Protein AF-A0A7X6A657-F1 (afdb_monomer_lite)

Foldseek 3Di:
DVVVVVVVVVVLVVVQVVCCVVPVDRPPDPPPDDDPLQVQLVVLVVQLVVLVVQLVVLVVCCVPVVDNSVVSNVVSLVSLVVSLVSLVVSLVVDPDPVSVVSSVVSNVVSVVVVVVD

Secondary structure (DSSP, 8-state):
-HHHHHHHHHHHHHHHHHHHHHHS----S--S---HHHHHHHHHHHHHHHHHHHHHHHHHHHHHH----HHHHHHHHHHHHHHHHHHHHHTTT--SHHHHHHHHHHHHHHHHHHHH-

Radius of gyration: 17.95 Å; chains: 1; bounding box: 49×19×47 Å

Sequence (117 aa):
MKKLAAFAVVVVVGLLGYNYATTGEIKLVPSFSKSAEEQTVADLQERFEAAQRQFSQAHRTAGVSGIDTSTEADAAVDDIKRVKRDLDKVSKSLSEEKAKDMAADLSSTIEEFQRRL

Structure (mmCIF, N/CA/C/O backbone):
data_AF-A0A7X6A657-F1
#
_entry.id   AF-A0A7X6A657-F1
#
loop_
_atom_site.group_PDB
_atom_site.id
_atom_site.type_symbol
_atom_site.label_atom_id
_atom_site.label_alt_id
_atom_site.label_comp_id
_atom_site.label_asym_id
_atom_site.label_entity_id
_atom_site.label_seq_id
_atom_site.pdbx_PDB_ins_code
_atom_site.Cartn_x
_atom_site.Cartn_y
_atom_site.Cartn_z
_atom_site.occupancy
_atom_site.B_iso_or_equiv
_atom_site.auth_seq_id
_atom_site.auth_comp_id
_atom_site.auth_asym_id
_atom_site.auth_atom_id
_atom_site.pdbx_PDB_model_num
ATOM 1 N N . MET A 1 1 ? 35.155 -7.037 23.824 1.00 54.88 1 MET A N 1
ATOM 2 C CA . MET A 1 1 ? 33.682 -6.900 23.953 1.00 54.88 1 MET A CA 1
ATOM 3 C C . MET A 1 1 ? 33.170 -5.468 23.758 1.00 54.88 1 MET A C 1
ATOM 5 O O . MET A 1 1 ? 32.195 -5.299 23.046 1.00 54.88 1 MET A O 1
ATOM 9 N N . LYS A 1 2 ? 33.838 -4.421 24.277 1.00 47.50 2 LYS A N 1
ATOM 10 C CA . LYS A 1 2 ? 33.393 -3.014 24.114 1.00 47.50 2 LYS A CA 1
ATOM 11 C C . LYS A 1 2 ? 33.277 -2.523 22.655 1.00 47.50 2 LYS A C 1
ATOM 13 O O . LYS A 1 2 ? 32.353 -1.790 22.337 1.00 47.50 2 LYS A O 1
ATOM 18 N N . LYS A 1 3 ? 34.172 -2.964 21.760 1.00 51.75 3 LYS A N 1
ATOM 19 C CA . LYS A 1 3 ? 34.157 -2.573 20.333 1.00 51.75 3 LYS A CA 1
ATOM 20 C C . LYS A 1 3 ? 32.985 -3.180 19.544 1.00 51.75 3 LYS A C 1
ATOM 22 O O . LYS A 1 3 ? 32.462 -2.530 18.652 1.00 51.75 3 LYS A O 1
ATOM 27 N N . LEU A 1 4 ? 32.549 -4.387 19.914 1.00 56.00 4 LEU A N 1
ATOM 28 C CA . LEU A 1 4 ? 31.377 -5.046 19.324 1.00 56.00 4 LEU A CA 1
ATOM 29 C C . LEU A 1 4 ? 30.074 -4.373 19.767 1.00 56.00 4 LEU A C 1
ATOM 31 O O . LEU A 1 4 ? 29.208 -4.126 18.938 1.00 56.00 4 LEU A O 1
ATOM 35 N N . ALA A 1 5 ? 29.972 -4.001 21.047 1.00 57.09 5 ALA A N 1
ATOM 36 C CA . ALA A 1 5 ? 28.830 -3.239 21.551 1.00 57.09 5 ALA A CA 1
ATOM 37 C C . ALA A 1 5 ? 28.724 -1.857 20.881 1.00 57.09 5 ALA A C 1
ATOM 39 O O . ALA A 1 5 ? 27.643 -1.460 20.463 1.00 57.09 5 ALA A O 1
ATOM 40 N N . ALA A 1 6 ? 29.850 -1.156 20.704 1.00 66.75 6 ALA A N 1
ATOM 41 C CA . ALA A 1 6 ? 29.873 0.129 20.006 1.00 66.75 6 ALA A CA 1
ATOM 42 C C . ALA A 1 6 ? 29.448 0.003 18.532 1.00 66.75 6 ALA A C 1
ATOM 44 O O . ALA A 1 6 ? 28.683 0.827 18.042 1.00 66.75 6 ALA A O 1
ATOM 45 N N . PHE A 1 7 ? 29.889 -1.053 17.841 1.00 66.88 7 PHE A N 1
ATOM 46 C CA . PHE A 1 7 ? 29.485 -1.313 16.460 1.00 66.88 7 PHE A CA 1
ATOM 47 C C . PHE A 1 7 ? 27.985 -1.619 16.347 1.00 66.88 7 PHE A C 1
ATOM 49 O O . PHE A 1 7 ? 27.310 -1.058 15.490 1.00 66.88 7 PHE A O 1
ATOM 56 N N . ALA A 1 8 ? 27.442 -2.432 17.258 1.00 62.56 8 ALA A N 1
ATOM 57 C CA . ALA A 1 8 ? 26.011 -2.724 17.302 1.00 62.56 8 ALA A CA 1
ATOM 58 C C . ALA A 1 8 ? 25.170 -1.455 17.519 1.00 62.56 8 ALA A C 1
ATOM 60 O O . ALA A 1 8 ? 24.169 -1.264 16.836 1.00 62.56 8 ALA A O 1
ATOM 61 N N . VAL A 1 9 ? 25.607 -0.550 18.400 1.00 70.75 9 VAL A N 1
ATOM 62 C CA . VAL A 1 9 ? 24.923 0.732 18.632 1.00 70.75 9 VAL A CA 1
ATOM 63 C C . VAL A 1 9 ? 24.931 1.604 17.376 1.00 70.75 9 VAL A C 1
ATOM 65 O O . VAL A 1 9 ? 23.899 2.164 17.028 1.00 70.75 9 VAL A O 1
ATOM 68 N N . VAL A 1 10 ? 26.050 1.683 16.652 1.00 71.94 10 VAL A N 1
ATOM 69 C CA . VAL A 1 10 ? 26.137 2.475 15.412 1.00 71.94 10 VAL A CA 1
ATOM 70 C C . VAL A 1 10 ? 25.252 1.895 14.307 1.00 71.94 10 VAL A C 1
ATOM 72 O O . VAL A 1 10 ? 24.581 2.652 13.611 1.00 71.94 10 VAL A O 1
ATOM 75 N N . VAL A 1 11 ? 25.194 0.568 14.174 1.00 70.00 11 VAL A N 1
ATOM 76 C CA . VAL A 1 11 ? 24.309 -0.099 13.206 1.00 70.00 11 VAL A CA 1
ATOM 77 C C . VAL A 1 11 ? 22.840 0.144 13.551 1.00 70.00 11 VAL A C 1
ATOM 79 O O . VAL A 1 11 ? 22.056 0.473 12.666 1.00 70.00 11 VAL A O 1
ATOM 82 N N . VAL A 1 12 ? 22.470 0.059 14.832 1.00 64.00 12 VAL A N 1
ATOM 83 C CA . VAL A 1 12 ? 21.104 0.349 15.292 1.00 64.00 12 VAL A CA 1
ATOM 84 C C . VAL A 1 12 ? 20.749 1.817 15.054 1.00 64.00 12 VAL A C 1
ATOM 86 O O . VAL A 1 12 ? 19.694 2.096 14.500 1.00 64.00 12 VAL A O 1
ATOM 89 N N . VAL A 1 13 ? 21.633 2.762 15.380 1.00 66.75 13 VAL A N 1
ATOM 90 C CA . VAL A 1 13 ? 21.405 4.197 15.131 1.00 66.75 13 VAL A CA 1
ATOM 91 C C . VAL A 1 13 ? 21.325 4.503 13.632 1.00 66.75 13 VAL A C 1
ATOM 93 O O . VAL A 1 13 ? 20.489 5.303 13.222 1.00 66.75 13 VAL A O 1
ATOM 96 N N . GLY A 1 14 ? 22.132 3.840 12.801 1.00 63.31 14 GLY A N 1
ATOM 97 C CA . GLY A 1 14 ? 22.072 3.964 11.344 1.00 63.31 14 GLY A CA 1
ATOM 98 C C . GLY A 1 14 ? 20.768 3.420 10.758 1.00 63.31 14 GLY A C 1
ATOM 99 O O . GLY A 1 14 ? 20.157 4.076 9.920 1.00 63.31 14 GLY A O 1
ATOM 100 N N . LEU A 1 15 ? 20.299 2.267 11.245 1.00 56.72 15 LEU A N 1
ATOM 101 C CA . LEU A 1 15 ? 19.008 1.691 10.857 1.00 56.72 15 LEU A CA 1
ATOM 102 C C . LEU A 1 15 ? 17.836 2.571 11.303 1.00 56.72 15 LEU A C 1
ATOM 104 O O . LEU A 1 15 ? 16.909 2.778 10.527 1.00 56.72 15 LEU A O 1
ATOM 108 N N . LEU A 1 16 ? 17.899 3.139 12.509 1.00 52.00 16 LEU A N 1
ATOM 109 C CA . LEU A 1 16 ? 16.895 4.077 13.015 1.00 52.00 16 LEU A CA 1
ATOM 110 C C . LEU A 1 16 ? 16.891 5.389 12.227 1.00 52.00 16 LEU A C 1
ATOM 112 O O . LEU A 1 16 ? 15.823 5.892 11.902 1.00 52.00 16 LEU A O 1
ATOM 116 N N . GLY A 1 17 ? 18.065 5.920 11.882 1.00 54.50 17 GLY A N 1
ATOM 117 C CA . GLY A 1 17 ? 18.195 7.126 11.065 1.00 54.50 17 GLY A CA 1
ATOM 118 C C . GLY A 1 17 ? 17.700 6.917 9.634 1.00 54.50 17 GLY A C 1
ATOM 119 O O . GLY A 1 17 ? 16.998 7.771 9.100 1.00 54.50 17 GLY A O 1
ATOM 120 N N . TYR A 1 18 ? 17.996 5.762 9.033 1.00 54.69 18 TYR A N 1
ATOM 121 C CA . TYR A 1 18 ? 17.502 5.391 7.706 1.00 54.69 18 TYR A CA 1
ATOM 122 C C . TYR A 1 18 ? 15.982 5.177 7.698 1.00 54.69 18 TYR A C 1
ATOM 124 O O . TYR A 1 18 ? 15.291 5.671 6.807 1.00 54.69 18 TYR A O 1
ATOM 132 N N . ASN A 1 19 ? 15.447 4.497 8.717 1.00 51.91 19 ASN A N 1
ATOM 133 C CA . ASN A 1 19 ? 14.009 4.298 8.876 1.00 51.91 19 ASN A CA 1
ATOM 134 C C . ASN A 1 19 ? 13.281 5.629 9.136 1.00 51.91 19 ASN A C 1
ATOM 136 O O . ASN A 1 19 ? 12.275 5.901 8.492 1.00 51.91 19 ASN A O 1
ATOM 140 N N . TYR A 1 20 ? 13.833 6.513 9.968 1.00 54.31 20 TYR A N 1
ATOM 141 C CA . TYR A 1 20 ? 13.278 7.847 10.209 1.00 54.31 20 TYR A CA 1
ATOM 142 C C . TYR A 1 20 ? 13.301 8.732 8.955 1.00 54.31 20 TYR A C 1
ATOM 144 O O . TYR A 1 20 ? 12.301 9.362 8.630 1.00 54.31 20 TYR A O 1
ATOM 152 N N . ALA A 1 21 ? 14.408 8.743 8.206 1.00 54.72 21 ALA A N 1
ATOM 153 C CA . ALA A 1 21 ? 14.527 9.53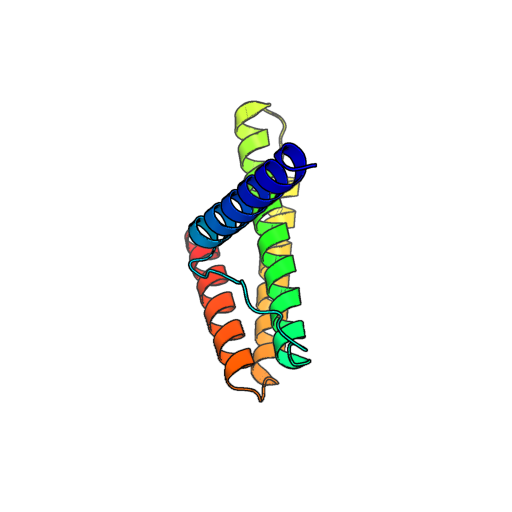7 6.982 1.00 54.72 21 ALA A CA 1
ATOM 154 C C . ALA A 1 21 ? 13.601 9.049 5.855 1.00 54.72 21 ALA A C 1
ATOM 156 O O . ALA A 1 21 ? 13.205 9.840 5.004 1.00 54.72 21 ALA A O 1
ATOM 157 N N . THR A 1 22 ? 13.263 7.757 5.850 1.00 51.69 22 THR A N 1
ATOM 158 C CA . THR A 1 22 ? 12.403 7.148 4.823 1.00 51.69 22 THR A CA 1
ATOM 159 C C . THR A 1 22 ? 10.923 7.158 5.218 1.00 51.69 22 THR A C 1
ATOM 161 O O . THR A 1 22 ? 10.068 7.250 4.346 1.00 51.69 22 THR A O 1
ATOM 164 N N . THR A 1 23 ? 10.614 7.090 6.517 1.00 55.19 23 THR A N 1
ATOM 165 C CA . THR A 1 23 ? 9.252 6.820 7.024 1.00 55.19 23 THR A CA 1
ATOM 166 C C . THR A 1 23 ? 8.714 7.894 7.978 1.00 55.19 23 THR A C 1
ATOM 168 O O . THR A 1 23 ? 7.558 7.823 8.372 1.00 55.19 23 THR A O 1
ATOM 171 N N . GLY A 1 24 ? 9.518 8.882 8.390 1.00 43.56 24 GLY A N 1
ATOM 172 C CA . GLY A 1 24 ? 9.100 9.980 9.277 1.00 43.56 24 GLY A CA 1
ATOM 173 C C . GLY A 1 24 ? 8.896 9.612 10.756 1.00 43.56 24 GLY A C 1
ATOM 174 O O . GLY A 1 24 ? 8.735 10.505 11.585 1.00 43.56 24 GLY A O 1
ATOM 175 N N . GLU A 1 25 ? 8.960 8.329 11.124 1.00 47.88 25 GLU A N 1
ATOM 176 C CA . GLU A 1 25 ? 8.738 7.850 12.493 1.00 47.88 25 GLU A CA 1
ATOM 177 C C . GLU A 1 25 ? 9.949 7.085 13.045 1.00 47.88 25 GLU A C 1
ATOM 179 O O . GLU A 1 25 ? 10.496 6.191 12.403 1.00 47.88 25 GLU A O 1
ATOM 184 N N . ILE A 1 26 ? 10.354 7.394 14.283 1.00 46.69 26 ILE A N 1
ATOM 185 C CA . ILE A 1 26 ? 11.357 6.609 15.016 1.00 46.69 26 ILE A CA 1
ATOM 186 C C . ILE A 1 26 ? 10.630 5.441 15.698 1.00 46.69 26 ILE A C 1
ATOM 188 O O . ILE A 1 26 ? 10.198 5.550 16.848 1.00 46.69 26 ILE A O 1
ATOM 192 N N . LYS A 1 27 ? 10.472 4.304 15.010 1.00 48.75 27 LYS A N 1
ATOM 193 C CA . LYS A 1 27 ? 9.880 3.094 15.614 1.00 48.75 27 LYS A CA 1
ATOM 194 C C . LYS A 1 27 ? 10.887 2.382 16.522 1.00 48.75 27 LYS A C 1
ATOM 196 O O . LYS A 1 27 ? 11.550 1.430 16.129 1.00 48.75 27 LYS A O 1
ATOM 201 N N . LEU A 1 28 ? 10.971 2.856 17.765 1.00 46.94 28 LEU A N 1
ATOM 202 C CA . LEU A 1 28 ? 11.668 2.207 18.888 1.00 46.94 28 LEU A CA 1
ATOM 203 C C . LEU A 1 28 ? 10.708 1.520 19.877 1.00 46.94 28 LEU A C 1
ATOM 205 O O . LEU A 1 28 ? 11.124 1.129 20.965 1.00 46.94 28 LEU A O 1
ATOM 209 N N . VAL A 1 29 ? 9.426 1.367 19.533 1.00 46.16 29 VAL A N 1
ATOM 210 C CA . VAL A 1 29 ? 8.437 0.755 20.431 1.00 46.16 29 VAL A CA 1
ATOM 211 C C . VAL A 1 29 ? 8.214 -0.705 20.031 1.00 46.16 29 VAL A C 1
ATOM 213 O O . VAL A 1 29 ? 7.834 -0.954 18.883 1.00 46.16 29 VAL A O 1
ATOM 216 N N . PRO A 1 30 ? 8.399 -1.682 20.941 1.00 42.94 30 PRO A N 1
ATOM 217 C CA . PRO A 1 30 ? 7.935 -3.038 20.702 1.00 42.94 30 PRO A CA 1
ATOM 218 C C . PRO A 1 30 ? 6.405 -2.977 20.664 1.00 42.94 30 PRO A C 1
ATOM 220 O O . PRO A 1 30 ? 5.751 -2.874 21.699 1.00 42.94 30 PRO A O 1
ATOM 223 N N . SER A 1 31 ? 5.831 -2.953 19.460 1.00 48.25 31 SER A N 1
ATOM 224 C CA . SER A 1 31 ? 4.384 -3.054 19.267 1.00 48.25 31 SER A CA 1
ATOM 225 C C . SER A 1 31 ? 3.973 -4.467 19.657 1.00 48.25 31 SER A C 1
ATOM 227 O O . SER A 1 31 ? 4.018 -5.383 18.839 1.00 48.25 31 SER A O 1
ATOM 229 N N . PHE A 1 32 ? 3.642 -4.659 20.931 1.00 44.19 32 PHE A N 1
ATOM 230 C CA . PHE A 1 32 ? 2.939 -5.846 21.384 1.00 44.19 32 PHE A CA 1
ATOM 231 C C . PHE A 1 32 ? 1.587 -5.870 20.663 1.00 44.19 32 PHE A C 1
ATOM 233 O O . PHE A 1 32 ? 0.671 -5.142 21.021 1.00 44.19 32 PHE A O 1
ATOM 240 N N . SER A 1 33 ? 1.550 -6.684 19.607 1.00 54.53 33 SER A N 1
ATOM 241 C CA . SER A 1 33 ? 0.403 -7.056 18.779 1.00 54.53 33 SER A CA 1
ATOM 242 C C . SER A 1 33 ? -0.288 -5.895 18.058 1.00 54.53 33 SER A C 1
ATOM 244 O O . SER A 1 33 ? -1.200 -5.270 18.591 1.00 54.53 33 SER A O 1
ATOM 246 N N . LYS A 1 34 ? 0.090 -5.664 16.790 1.00 62.56 34 LYS A N 1
ATOM 247 C CA . LYS A 1 34 ? -0.838 -5.042 15.828 1.00 62.56 34 LYS A CA 1
ATOM 248 C C . LYS A 1 34 ? -2.157 -5.820 15.878 1.00 62.56 34 LYS A C 1
ATOM 250 O O . LYS A 1 34 ? -2.127 -7.052 15.949 1.00 62.56 34 LYS A O 1
ATOM 255 N N . SER A 1 35 ? -3.286 -5.120 15.861 1.00 79.88 35 SER A N 1
ATOM 256 C CA . SER A 1 35 ? -4.584 -5.782 15.729 1.00 79.88 35 SER A CA 1
ATOM 257 C C . SER A 1 35 ? -4.665 -6.537 14.396 1.00 79.88 35 SER A C 1
ATOM 259 O O . SER A 1 35 ? -3.882 -6.286 13.475 1.00 79.88 35 SER A O 1
ATOM 261 N N . ALA A 1 36 ? -5.609 -7.472 14.268 1.00 83.94 36 ALA A N 1
ATOM 262 C CA . ALA A 1 36 ? -5.786 -8.217 13.019 1.00 83.94 36 ALA A CA 1
ATOM 263 C C . ALA A 1 36 ? -6.114 -7.289 11.831 1.00 83.94 36 ALA A C 1
ATOM 265 O O . ALA A 1 36 ? -5.651 -7.518 10.711 1.00 83.94 36 ALA A O 1
ATOM 266 N N . GLU A 1 37 ? -6.863 -6.213 12.082 1.00 85.25 37 GLU A N 1
ATOM 267 C CA . GLU A 1 37 ? -7.187 -5.194 11.085 1.00 85.25 37 GLU A CA 1
ATOM 268 C C . GLU A 1 37 ? -5.949 -4.373 10.689 1.00 85.25 37 GLU A C 1
ATOM 270 O O . GLU A 1 37 ? -5.636 -4.262 9.501 1.00 85.25 37 GLU A O 1
ATOM 275 N N . GLU A 1 38 ? -5.171 -3.890 11.664 1.00 83.38 38 GLU A N 1
ATOM 276 C CA . GLU A 1 38 ? -3.905 -3.186 11.413 1.00 83.38 38 GLU A CA 1
ATOM 277 C C . GLU A 1 38 ? -2.886 -4.066 10.676 1.00 83.38 38 GLU A C 1
ATOM 279 O O . GLU A 1 38 ? -2.135 -3.586 9.824 1.00 83.38 38 GLU A O 1
ATOM 284 N N . GLN A 1 39 ? -2.838 -5.362 10.994 1.00 88.38 39 GLN A N 1
ATOM 285 C CA . GLN A 1 39 ? -1.957 -6.311 10.324 1.00 88.38 39 GLN A CA 1
ATOM 286 C C . GLN A 1 39 ? -2.385 -6.557 8.875 1.00 88.38 39 GLN A C 1
ATOM 288 O O . GLN A 1 39 ? -1.524 -6.652 8.004 1.00 88.38 39 GLN A O 1
ATOM 293 N N . THR A 1 40 ? -3.690 -6.594 8.604 1.00 88.00 40 THR A N 1
ATOM 294 C CA . THR A 1 40 ? -4.220 -6.739 7.241 1.00 88.00 40 THR A CA 1
ATOM 295 C C . THR A 1 40 ? -3.843 -5.538 6.374 1.00 88.00 40 THR A C 1
ATOM 297 O O . THR A 1 40 ? -3.362 -5.707 5.255 1.00 88.00 40 THR A O 1
ATOM 300 N N . VAL A 1 41 ? -4.000 -4.317 6.894 1.00 88.00 41 VAL A N 1
ATOM 301 C CA . VAL A 1 41 ? -3.593 -3.105 6.165 1.00 88.00 41 VAL A CA 1
ATOM 302 C C . VAL A 1 41 ? -2.069 -3.046 6.004 1.00 88.00 41 VAL A C 1
ATOM 304 O O . VAL A 1 41 ? -1.577 -2.665 4.944 1.00 88.00 41 VAL A O 1
ATOM 307 N N . ALA A 1 42 ? -1.310 -3.486 7.010 1.00 86.50 42 ALA A N 1
ATOM 308 C CA . ALA A 1 42 ? 0.147 -3.545 6.929 1.00 86.50 42 ALA A CA 1
ATOM 309 C C . ALA A 1 42 ? 0.664 -4.536 5.869 1.00 86.50 42 ALA A C 1
ATOM 311 O O . ALA A 1 42 ? 1.648 -4.229 5.203 1.00 86.50 42 ALA A O 1
ATOM 312 N N . ASP A 1 43 ? 0.012 -5.687 5.683 1.00 88.69 43 ASP A N 1
ATOM 313 C CA . ASP A 1 43 ? 0.355 -6.636 4.611 1.00 88.69 43 ASP A CA 1
ATOM 314 C C . ASP A 1 43 ? 0.129 -6.016 3.223 1.00 88.69 43 ASP A C 1
ATOM 316 O O . ASP A 1 43 ? 0.979 -6.101 2.334 1.00 88.69 43 ASP A O 1
ATOM 320 N N . LEU A 1 44 ? -0.988 -5.301 3.049 1.00 88.81 44 LEU A N 1
ATOM 321 C CA . LEU A 1 44 ? -1.261 -4.562 1.814 1.00 88.81 44 LEU A CA 1
ATOM 322 C C . LEU A 1 44 ? -0.220 -3.467 1.562 1.00 88.81 44 LEU A C 1
ATOM 324 O O . LEU A 1 44 ? 0.218 -3.296 0.423 1.00 88.81 44 LEU A O 1
ATOM 328 N N . GLN A 1 45 ? 0.210 -2.765 2.610 1.00 87.50 45 GLN A N 1
ATOM 329 C CA . GLN A 1 45 ? 1.288 -1.785 2.516 1.00 87.50 45 GLN A CA 1
ATOM 330 C C . GLN A 1 45 ? 2.601 -2.441 2.061 1.00 87.50 45 GLN A C 1
ATOM 332 O O . GLN A 1 45 ? 3.229 -1.958 1.121 1.00 87.50 45 GLN A O 1
ATOM 337 N N . GLU A 1 46 ? 2.999 -3.562 2.666 1.00 87.31 46 GLU A N 1
ATOM 338 C CA . GLU A 1 46 ? 4.228 -4.273 2.293 1.00 87.31 46 GLU A CA 1
ATOM 339 C C . GLU A 1 46 ? 4.198 -4.732 0.826 1.00 87.31 46 GLU A C 1
ATOM 341 O O . GLU A 1 46 ? 5.176 -4.560 0.089 1.00 87.31 46 GLU A O 1
ATOM 346 N N . ARG A 1 47 ? 3.047 -5.242 0.370 1.00 85.50 47 ARG A N 1
ATOM 347 C CA . ARG A 1 47 ? 2.821 -5.623 -1.033 1.00 85.50 47 ARG A CA 1
ATOM 348 C C . ARG A 1 47 ? 2.927 -4.426 -1.979 1.00 85.50 47 ARG A C 1
ATOM 350 O O . ARG A 1 47 ? 3.549 -4.548 -3.035 1.00 85.50 47 ARG A O 1
ATOM 357 N N . PHE A 1 48 ? 2.364 -3.274 -1.610 1.00 87.50 48 PHE A N 1
ATOM 358 C CA . PHE A 1 48 ? 2.498 -2.043 -2.394 1.00 87.50 48 PHE A CA 1
ATOM 359 C C . PHE A 1 48 ? 3.962 -1.602 -2.507 1.00 87.50 48 PHE A C 1
ATOM 361 O O . PHE A 1 48 ? 4.447 -1.347 -3.610 1.00 87.50 48 PHE A O 1
ATOM 368 N N . GLU A 1 49 ? 4.687 -1.560 -1.390 1.00 86.00 49 GLU A N 1
ATOM 369 C CA . GLU A 1 49 ? 6.095 -1.160 -1.379 1.00 86.00 49 GLU A CA 1
ATOM 370 C C . GLU A 1 49 ? 6.967 -2.119 -2.202 1.00 86.00 49 GLU A C 1
ATOM 372 O O . GLU A 1 49 ? 7.884 -1.685 -2.904 1.00 86.00 49 GLU A O 1
ATOM 377 N N . ALA A 1 50 ? 6.683 -3.424 -2.156 1.00 84.75 50 ALA A N 1
ATOM 378 C CA . ALA A 1 50 ? 7.366 -4.415 -2.983 1.00 84.75 50 ALA A CA 1
ATOM 379 C C . ALA A 1 50 ? 7.151 -4.153 -4.482 1.00 84.75 50 ALA A C 1
ATOM 381 O O . ALA A 1 50 ? 8.129 -4.083 -5.232 1.00 84.75 50 ALA A O 1
ATOM 382 N N . ALA A 1 51 ? 5.905 -3.922 -4.902 1.00 83.81 51 ALA A N 1
ATOM 383 C CA . ALA A 1 51 ? 5.583 -3.611 -6.292 1.00 83.81 51 ALA A CA 1
ATOM 384 C C . ALA A 1 51 ? 6.204 -2.273 -6.743 1.00 83.81 51 ALA A C 1
ATOM 386 O O . ALA A 1 51 ? 6.764 -2.177 -7.835 1.00 83.81 51 ALA A O 1
ATOM 387 N N . GLN A 1 52 ? 6.218 -1.253 -5.880 1.00 85.44 52 GLN A N 1
ATOM 388 C CA . GLN A 1 52 ? 6.871 0.028 -6.169 1.00 85.44 52 GLN A CA 1
ATOM 389 C C . GLN A 1 52 ? 8.391 -0.120 -6.354 1.00 85.44 52 GLN A C 1
ATOM 391 O O . GLN A 1 52 ? 8.980 0.491 -7.258 1.00 85.44 52 GLN A O 1
ATOM 396 N N . ARG A 1 53 ? 9.046 -0.943 -5.521 1.00 85.56 53 ARG A N 1
ATOM 397 C CA . ARG A 1 53 ? 10.472 -1.265 -5.678 1.00 85.56 53 ARG A CA 1
ATOM 398 C C . ARG A 1 53 ? 10.734 -1.980 -7.000 1.00 85.56 53 ARG A C 1
ATOM 400 O O . ARG A 1 53 ? 11.684 -1.605 -7.687 1.00 85.56 53 ARG A O 1
ATOM 407 N N . GLN A 1 54 ? 9.884 -2.937 -7.371 1.00 84.94 54 GLN A N 1
ATOM 408 C CA . GLN A 1 54 ? 9.982 -3.658 -8.641 1.00 84.94 54 GLN A CA 1
ATOM 409 C C . GLN A 1 54 ? 9.829 -2.715 -9.840 1.00 84.94 54 GLN A C 1
ATOM 411 O O . GLN A 1 54 ? 10.682 -2.726 -10.724 1.00 84.94 54 GLN A O 1
ATOM 416 N N . PHE A 1 55 ? 8.831 -1.826 -9.827 1.00 86.69 55 PHE A N 1
ATOM 417 C CA . PHE A 1 55 ? 8.652 -0.807 -10.866 1.00 86.69 55 PHE A CA 1
ATOM 418 C C . PHE A 1 55 ? 9.890 0.096 -10.998 1.00 86.69 55 PHE A C 1
ATOM 420 O O . PHE A 1 55 ? 10.443 0.282 -12.082 1.00 86.69 55 PHE A O 1
ATOM 427 N N . SER A 1 56 ? 10.391 0.602 -9.867 1.00 83.44 56 SER A N 1
ATOM 428 C CA . SER A 1 56 ? 11.580 1.465 -9.834 1.00 83.44 56 SER A CA 1
ATOM 429 C C . SER A 1 56 ? 12.846 0.742 -10.303 1.00 83.44 56 SER A C 1
ATOM 431 O O . SER A 1 56 ? 13.768 1.365 -10.835 1.00 83.44 56 SER A O 1
ATOM 433 N N . GLN A 1 57 ? 12.940 -0.566 -10.057 1.00 84.25 57 GLN A N 1
ATOM 434 C CA . GLN A 1 57 ? 14.045 -1.395 -10.523 1.00 84.25 57 GLN A CA 1
ATOM 435 C C . GLN A 1 57 ? 13.944 -1.643 -12.027 1.00 84.25 57 GLN A C 1
ATOM 437 O O . GLN A 1 57 ? 14.934 -1.424 -12.717 1.00 84.25 57 GLN A O 1
ATOM 442 N N . ALA A 1 58 ? 12.767 -2.015 -12.537 1.00 83.94 58 ALA A N 1
ATOM 443 C CA . ALA A 1 58 ? 12.527 -2.204 -13.965 1.00 83.94 58 ALA A CA 1
ATOM 444 C C . ALA A 1 58 ? 12.902 -0.938 -14.748 1.00 83.94 58 ALA A C 1
ATOM 446 O O . ALA A 1 58 ? 13.724 -1.005 -15.662 1.00 83.94 58 ALA A O 1
ATOM 447 N N . HIS A 1 59 ? 12.426 0.229 -14.305 1.00 81.00 59 HIS A N 1
ATOM 448 C CA . HIS A 1 59 ? 12.704 1.506 -14.961 1.00 81.00 59 HIS A CA 1
ATOM 449 C C . HIS A 1 59 ? 14.198 1.883 -14.945 1.00 81.00 59 HIS A C 1
ATOM 451 O O . HIS A 1 59 ? 14.748 2.346 -15.945 1.00 81.00 59 HIS A O 1
ATOM 457 N N . ARG A 1 60 ? 14.896 1.655 -13.821 1.00 79.38 60 ARG A N 1
ATOM 458 C CA . ARG A 1 60 ? 16.350 1.893 -13.733 1.00 79.38 60 ARG A CA 1
ATOM 459 C C . ARG A 1 60 ? 17.147 0.923 -14.600 1.00 79.38 60 ARG A C 1
ATOM 461 O O . ARG A 1 60 ? 18.099 1.342 -15.251 1.00 79.38 60 ARG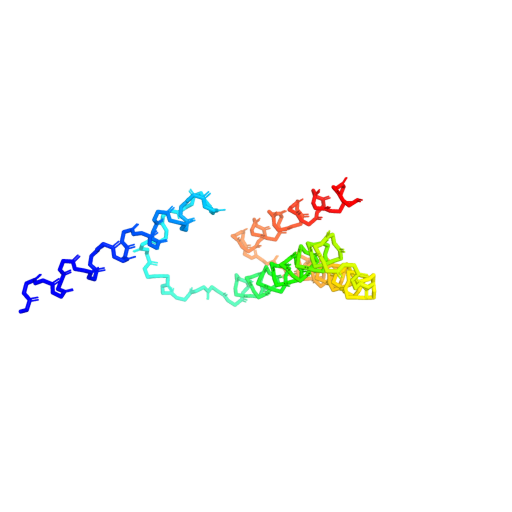 A O 1
ATOM 468 N N . THR A 1 61 ? 16.764 -0.349 -14.626 1.00 76.44 61 THR A N 1
ATOM 469 C CA . THR A 1 61 ? 17.449 -1.374 -15.420 1.00 76.44 61 THR A CA 1
ATOM 470 C C . THR A 1 61 ? 17.288 -1.117 -16.914 1.00 76.44 61 THR A C 1
ATOM 472 O O . THR A 1 61 ? 18.293 -1.191 -17.620 1.00 76.44 61 THR A O 1
ATOM 475 N N . ALA A 1 62 ? 16.099 -0.724 -17.386 1.00 74.31 62 ALA A N 1
ATOM 476 C CA . ALA A 1 62 ? 15.903 -0.302 -18.777 1.00 74.31 62 ALA A CA 1
ATOM 477 C C . ALA A 1 62 ? 16.837 0.855 -19.153 1.00 74.31 62 ALA A C 1
ATOM 479 O O . ALA A 1 62 ? 17.528 0.792 -20.169 1.00 74.31 62 ALA A O 1
ATOM 480 N N . GLY A 1 63 ? 16.929 1.875 -18.292 1.00 72.75 63 GLY A N 1
ATOM 481 C CA . GLY A 1 63 ? 17.775 3.046 -18.535 1.00 72.75 63 GLY A CA 1
ATOM 482 C C . GLY A 1 63 ? 19.285 2.772 -18.512 1.00 72.75 63 GLY A C 1
ATOM 483 O O . GLY A 1 63 ? 20.035 3.486 -19.171 1.00 72.75 63 GLY A O 1
ATOM 484 N N . VAL A 1 64 ? 19.746 1.760 -17.767 1.00 75.12 64 VAL A N 1
ATOM 485 C CA . VAL A 1 64 ? 21.185 1.461 -17.600 1.00 75.12 64 VAL A CA 1
ATOM 486 C C . VAL A 1 64 ? 21.672 0.351 -18.530 1.00 75.12 64 VAL A C 1
ATOM 488 O O . VAL A 1 64 ? 22.782 0.431 -19.049 1.00 75.12 64 VAL A O 1
ATOM 491 N N . SER A 1 65 ? 20.875 -0.700 -18.721 1.00 71.81 65 SER A N 1
ATOM 492 C CA . SER A 1 65 ? 21.296 -1.912 -19.437 1.00 71.81 65 SER A CA 1
ATOM 493 C C . SER A 1 65 ? 20.800 -1.980 -20.881 1.00 71.81 65 SER A C 1
ATOM 495 O O . SER A 1 65 ? 21.290 -2.811 -21.642 1.00 71.81 65 SER A O 1
ATOM 497 N N . GLY A 1 66 ? 19.829 -1.139 -21.260 1.00 69.38 66 GLY A N 1
ATOM 498 C CA . GLY A 1 66 ? 19.163 -1.217 -22.562 1.00 69.38 66 GLY A CA 1
ATOM 499 C C . GLY A 1 66 ? 18.321 -2.485 -22.754 1.00 69.38 66 GLY A C 1
ATOM 500 O O . GLY A 1 66 ? 17.839 -2.726 -23.857 1.00 69.38 66 GLY A O 1
ATOM 501 N N . ILE A 1 67 ? 18.157 -3.299 -21.704 1.00 75.12 67 ILE A N 1
ATOM 502 C CA . ILE A 1 67 ? 17.246 -4.444 -21.689 1.00 75.12 67 ILE A CA 1
ATOM 503 C C . ILE A 1 67 ? 15.821 -3.902 -21.617 1.00 75.12 67 ILE A C 1
ATOM 505 O O . ILE A 1 67 ? 15.523 -3.045 -20.784 1.00 75.12 67 ILE A O 1
ATOM 509 N N . ASP A 1 68 ? 14.948 -4.412 -22.481 1.00 79.31 68 ASP A N 1
ATOM 510 C CA . ASP A 1 68 ? 13.525 -4.109 -22.421 1.00 79.31 68 ASP A CA 1
ATOM 511 C C . ASP A 1 68 ? 12.921 -4.755 -21.168 1.00 79.31 68 ASP A C 1
ATOM 513 O O . ASP A 1 68 ? 12.810 -5.976 -21.083 1.00 79.31 68 ASP A O 1
ATOM 517 N N . THR A 1 69 ? 12.593 -3.924 -20.179 1.00 83.25 69 THR A N 1
ATOM 518 C CA . THR A 1 69 ? 11.933 -4.323 -18.928 1.00 83.25 69 THR A CA 1
ATOM 519 C C . THR A 1 69 ? 10.492 -3.808 -18.850 1.00 83.25 69 THR A C 1
ATOM 521 O O . THR A 1 69 ? 9.924 -3.661 -17.762 1.00 83.25 69 THR A O 1
ATOM 524 N N . SER A 1 70 ? 9.895 -3.472 -20.001 1.00 82.25 70 SER A N 1
ATOM 525 C CA . SER A 1 70 ? 8.521 -2.958 -20.084 1.00 82.25 70 SER A CA 1
ATOM 526 C C . SER A 1 70 ? 7.509 -3.923 -19.470 1.00 82.25 70 SER A C 1
ATOM 528 O O . SER A 1 70 ? 6.633 -3.503 -18.719 1.00 82.25 70 SER A O 1
ATOM 530 N N . THR A 1 71 ? 7.688 -5.226 -19.696 1.00 85.69 71 THR A N 1
ATOM 531 C CA . THR A 1 71 ? 6.796 -6.265 -19.163 1.00 85.69 71 THR A CA 1
ATOM 532 C C . THR A 1 71 ? 6.849 -6.329 -17.634 1.00 85.69 71 THR A C 1
ATOM 534 O O . THR A 1 71 ? 5.815 -6.449 -16.978 1.00 85.69 71 THR A O 1
ATOM 537 N N . GLU A 1 72 ? 8.034 -6.212 -17.033 1.00 84.25 72 GLU A N 1
ATOM 538 C CA . GLU A 1 72 ? 8.208 -6.204 -15.579 1.00 84.25 72 GLU A CA 1
ATOM 539 C C . GLU A 1 72 ? 7.662 -4.924 -14.940 1.00 84.25 72 GLU A C 1
ATOM 541 O O . GLU A 1 72 ? 7.139 -4.974 -13.822 1.00 84.25 72 GLU A O 1
ATOM 546 N N . ALA A 1 73 ? 7.773 -3.789 -15.639 1.00 85.44 73 ALA A N 1
ATOM 547 C CA . ALA A 1 73 ? 7.183 -2.527 -15.211 1.00 85.44 73 ALA A CA 1
ATOM 548 C C . ALA A 1 73 ? 5.647 -2.595 -15.240 1.00 85.44 73 ALA A C 1
ATOM 550 O O . ALA A 1 73 ? 5.006 -2.244 -14.247 1.00 85.44 73 ALA A O 1
ATOM 551 N N . ASP A 1 74 ? 5.063 -3.119 -16.320 1.00 86.88 74 ASP A N 1
ATOM 552 C CA . ASP A 1 74 ? 3.614 -3.297 -16.458 1.00 86.88 74 ASP A CA 1
ATOM 553 C C . ASP A 1 74 ? 3.059 -4.269 -15.409 1.00 86.88 74 ASP A C 1
ATOM 555 O O . ASP A 1 74 ? 2.049 -3.979 -14.762 1.00 86.88 74 ASP A O 1
ATOM 559 N N . ALA A 1 75 ? 3.757 -5.383 -15.163 1.00 89.56 75 ALA A N 1
ATOM 560 C CA . ALA A 1 75 ? 3.391 -6.333 -14.114 1.00 89.56 75 ALA A CA 1
ATOM 561 C C . ALA A 1 75 ? 3.369 -5.671 -12.724 1.00 89.56 75 ALA A C 1
ATOM 563 O O . ALA A 1 75 ? 2.412 -5.847 -11.968 1.00 89.56 75 ALA A O 1
ATOM 564 N N . ALA A 1 76 ? 4.377 -4.851 -12.408 1.00 87.94 76 ALA A N 1
ATOM 565 C CA . ALA A 1 76 ? 4.429 -4.119 -11.144 1.00 87.94 76 ALA A CA 1
ATOM 566 C C . ALA A 1 76 ? 3.284 -3.098 -11.011 1.00 87.94 76 ALA A C 1
ATOM 568 O O . ALA A 1 76 ? 2.687 -2.963 -9.940 1.00 87.94 76 ALA A O 1
ATOM 569 N N . VAL A 1 77 ? 2.927 -2.402 -12.096 1.00 89.94 77 VAL A N 1
ATOM 570 C CA . VAL A 1 77 ? 1.773 -1.487 -12.119 1.00 89.94 77 VAL A CA 1
ATOM 571 C C . VAL A 1 77 ? 0.464 -2.245 -11.882 1.00 89.94 77 VAL A C 1
ATOM 573 O O . VAL A 1 77 ? -0.406 -1.776 -11.139 1.00 89.94 77 VAL A O 1
ATOM 576 N N . ASP A 1 78 ? 0.307 -3.423 -12.478 1.00 93.19 78 ASP A N 1
ATOM 577 C CA . ASP A 1 78 ? -0.879 -4.253 -12.283 1.00 93.19 78 ASP A CA 1
ATOM 578 C C . ASP A 1 78 ? -0.993 -4.799 -10.857 1.00 93.19 78 ASP A C 1
ATOM 580 O O . ASP A 1 78 ? -2.103 -4.858 -10.312 1.00 93.19 78 ASP A O 1
ATOM 584 N N . ASP A 1 79 ? 0.127 -5.111 -10.209 1.00 91.56 79 ASP A N 1
ATOM 585 C CA . ASP A 1 79 ? 0.150 -5.477 -8.793 1.00 91.56 79 ASP A CA 1
ATOM 586 C C . ASP A 1 79 ? -0.253 -4.306 -7.892 1.00 91.56 79 ASP A C 1
ATOM 588 O O . ASP A 1 79 ? -1.082 -4.482 -6.995 1.00 91.56 79 ASP A O 1
ATOM 592 N N . ILE A 1 80 ? 0.199 -3.084 -8.185 1.00 90.44 80 ILE A N 1
ATOM 593 C CA . ILE A 1 8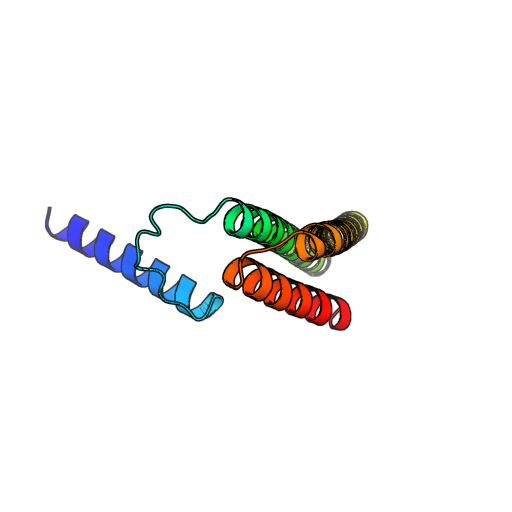0 ? -0.246 -1.876 -7.467 1.00 90.44 80 ILE A CA 1
ATOM 594 C C . ILE A 1 80 ? -1.763 -1.678 -7.617 1.00 90.44 80 ILE A C 1
ATOM 596 O O . ILE A 1 80 ? -2.462 -1.408 -6.636 1.00 90.44 80 ILE A O 1
ATOM 600 N N . LYS A 1 81 ? -2.318 -1.882 -8.820 1.00 93.81 81 LYS A N 1
ATOM 601 C CA . LYS A 1 81 ? -3.778 -1.840 -9.042 1.00 93.81 81 LYS A CA 1
ATOM 602 C C . LYS A 1 81 ? -4.516 -2.940 -8.274 1.00 93.81 81 LYS A C 1
ATOM 604 O O . LYS A 1 81 ? -5.651 -2.726 -7.840 1.00 93.81 81 LYS A O 1
ATOM 609 N N . ARG A 1 82 ? -3.933 -4.137 -8.128 1.00 94.56 82 ARG A N 1
ATOM 610 C CA . ARG A 1 82 ? -4.508 -5.212 -7.294 1.00 94.56 82 ARG A CA 1
ATOM 611 C C . ARG A 1 82 ? -4.528 -4.800 -5.828 1.00 94.56 82 ARG A C 1
ATOM 613 O O . ARG A 1 82 ? -5.590 -4.898 -5.224 1.00 94.56 82 ARG A O 1
ATOM 620 N N . VAL A 1 83 ? -3.424 -4.266 -5.307 1.00 93.31 83 VAL A N 1
ATOM 621 C CA . VAL A 1 83 ? -3.355 -3.787 -3.920 1.00 93.31 83 VAL A CA 1
ATOM 622 C C . VAL A 1 83 ? -4.394 -2.698 -3.660 1.00 93.31 83 VAL A C 1
ATOM 624 O O . VAL A 1 83 ? -5.112 -2.803 -2.673 1.00 93.31 83 VAL A O 1
ATOM 627 N N . LYS A 1 84 ? -4.575 -1.728 -4.571 1.00 93.75 84 LYS A N 1
ATOM 628 C CA . LYS A 1 84 ? -5.641 -0.716 -4.442 1.00 93.75 84 LYS A CA 1
ATOM 629 C C . LYS A 1 84 ? -7.028 -1.350 -4.314 1.00 93.75 84 LYS A C 1
ATOM 631 O O . LYS A 1 84 ? -7.782 -1.026 -3.407 1.00 93.75 84 LYS A O 1
ATOM 636 N N . ARG A 1 85 ? -7.353 -2.300 -5.196 1.00 95.94 85 ARG A N 1
ATOM 637 C CA . ARG A 1 85 ? -8.652 -2.993 -5.162 1.00 95.94 85 ARG A CA 1
ATOM 638 C C . ARG A 1 85 ? -8.848 -3.825 -3.898 1.00 95.94 85 ARG A C 1
ATOM 640 O O . ARG A 1 85 ? -9.979 -3.941 -3.431 1.00 95.94 85 ARG A O 1
ATOM 647 N N . ASP A 1 86 ? -7.791 -4.448 -3.389 1.00 93.69 86 ASP A N 1
ATOM 648 C CA . ASP A 1 86 ? -7.842 -5.216 -2.146 1.00 93.69 86 ASP A CA 1
ATOM 649 C C . ASP A 1 86 ? -8.029 -4.272 -0.947 1.00 93.69 86 ASP A C 1
ATOM 651 O O . ASP A 1 86 ? -8.888 -4.522 -0.101 1.00 93.69 86 ASP A O 1
ATOM 655 N N . LEU A 1 87 ? -7.326 -3.136 -0.939 1.00 92.50 87 LEU A N 1
ATOM 656 C CA . LEU A 1 87 ? -7.475 -2.081 0.059 1.00 92.50 87 LEU A CA 1
ATOM 657 C C . LEU A 1 87 ? -8.891 -1.497 0.075 1.00 92.50 87 LEU A C 1
ATOM 659 O O . LEU A 1 87 ? -9.481 -1.395 1.143 1.00 92.50 87 LEU A O 1
ATOM 663 N N . ASP A 1 88 ? -9.478 -1.209 -1.089 1.00 93.56 88 ASP A N 1
ATOM 664 C CA . ASP A 1 88 ? -10.854 -0.699 -1.219 1.00 93.56 88 ASP A CA 1
ATOM 665 C C . ASP A 1 88 ? -11.917 -1.675 -0.689 1.00 93.56 88 ASP A C 1
ATOM 667 O O . ASP A 1 88 ? -13.028 -1.275 -0.329 1.00 93.56 88 ASP A O 1
ATOM 671 N N . LYS A 1 89 ? -11.623 -2.980 -0.697 1.00 94.19 89 LYS A N 1
ATOM 672 C CA . LYS A 1 89 ? -12.509 -4.001 -0.121 1.00 94.19 89 LYS A CA 1
ATOM 673 C C . LYS A 1 89 ? -12.336 -4.072 1.386 1.00 94.19 89 LYS A C 1
ATOM 675 O O . LYS A 1 89 ? -13.335 -4.079 2.098 1.00 94.19 89 LYS A O 1
ATOM 680 N N . VAL A 1 90 ? -11.086 -4.119 1.848 1.00 90.25 90 VAL A N 1
ATOM 681 C CA . VAL A 1 90 ? -10.755 -4.216 3.272 1.00 90.25 90 VAL A CA 1
ATOM 682 C C . VAL A 1 90 ? -11.231 -2.971 4.012 1.00 90.25 90 VAL A C 1
ATOM 684 O O . VAL A 1 90 ? -11.900 -3.115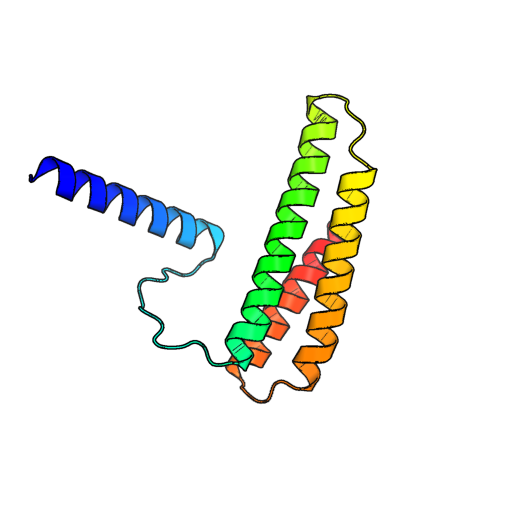 5.030 1.00 90.25 90 VAL A O 1
ATOM 687 N N . SER A 1 91 ? -11.000 -1.773 3.466 1.00 87.69 91 SER A N 1
ATOM 688 C CA . SER A 1 91 ? -11.356 -0.487 4.082 1.00 87.69 91 SER A CA 1
ATOM 689 C C . SER A 1 91 ? -12.840 -0.368 4.434 1.00 87.69 91 SER A C 1
ATOM 691 O O . SER A 1 91 ? -13.184 0.210 5.460 1.00 87.69 91 SER A O 1
ATOM 693 N N . LYS A 1 92 ? -13.724 -0.988 3.642 1.00 92.06 92 LYS A N 1
ATOM 694 C CA . LYS A 1 92 ? -15.176 -1.030 3.898 1.00 92.06 92 LYS A CA 1
ATOM 695 C C . LYS A 1 92 ? -15.562 -1.898 5.093 1.00 92.06 92 LYS A C 1
ATOM 697 O O . LYS A 1 92 ? -16.652 -1.730 5.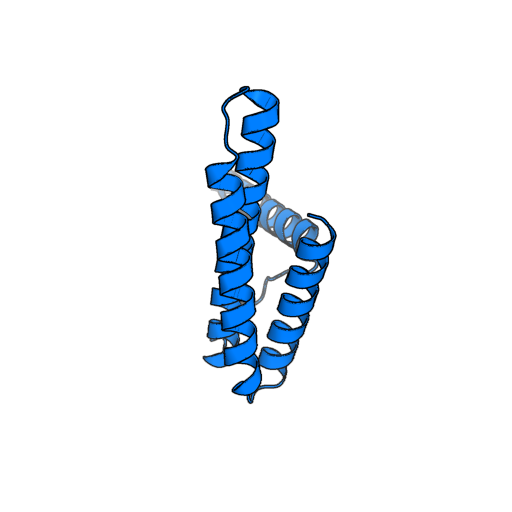629 1.00 92.06 92 LYS A O 1
ATOM 702 N N . SER A 1 93 ? -14.705 -2.846 5.459 1.00 89.62 93 SER A N 1
ATOM 703 C CA . SER A 1 93 ? -14.905 -3.757 6.589 1.00 89.62 93 SER A CA 1
ATOM 704 C C . SER A 1 93 ? -14.115 -3.375 7.840 1.00 89.62 93 SER A C 1
ATOM 706 O O . SER A 1 93 ? -14.326 -4.002 8.873 1.00 89.62 93 SER A O 1
ATOM 708 N N . LEU A 1 94 ? -13.234 -2.369 7.765 1.00 91.00 94 LEU A N 1
ATOM 709 C CA . LEU A 1 94 ? -12.454 -1.916 8.914 1.00 91.00 94 LEU A CA 1
ATOM 710 C C . LEU A 1 94 ? -13.362 -1.246 9.940 1.00 91.00 94 LEU A C 1
ATOM 712 O O . LEU A 1 94 ? -14.129 -0.328 9.629 1.00 91.00 94 LEU A O 1
ATOM 716 N N . SER A 1 95 ? -13.245 -1.694 11.180 1.00 88.00 95 SER A N 1
ATOM 717 C CA . SER A 1 95 ? -13.984 -1.158 12.315 1.00 88.00 95 SER A CA 1
ATOM 718 C C . SER A 1 95 ? -13.099 -0.277 13.192 1.00 88.00 95 SER A C 1
ATOM 720 O O . SER A 1 95 ? -13.574 0.738 13.712 1.00 88.00 95 SER A O 1
ATOM 722 N N . GLU A 1 96 ? -11.810 -0.603 13.277 1.00 85.69 96 GLU A N 1
ATOM 723 C CA . GLU A 1 96 ? -10.830 0.098 14.093 1.00 85.69 96 GLU A CA 1
ATOM 724 C C . GLU A 1 96 ? -10.371 1.400 13.441 1.00 85.69 96 GLU A C 1
ATOM 726 O O . GLU A 1 96 ? -9.937 1.428 12.289 1.00 85.69 96 GLU A O 1
ATOM 731 N N . GLU A 1 97 ? -10.412 2.489 14.210 1.00 82.06 97 GLU A N 1
ATOM 732 C CA . GLU A 1 97 ? -10.058 3.820 13.710 1.00 82.06 97 GLU A CA 1
ATOM 733 C C . GLU A 1 97 ? -8.621 3.876 13.186 1.00 82.06 97 GLU A C 1
ATOM 735 O O . GLU A 1 97 ? -8.377 4.328 12.075 1.00 82.06 97 GLU A O 1
ATOM 740 N N . LYS A 1 98 ? -7.679 3.277 13.918 1.00 80.25 98 LYS A N 1
ATOM 741 C CA . LYS A 1 98 ? -6.275 3.228 13.508 1.00 80.25 98 LYS A CA 1
ATOM 742 C C . LYS A 1 98 ? -6.055 2.423 12.224 1.00 80.25 98 LYS A C 1
ATOM 744 O O . LYS A 1 98 ? -5.208 2.788 11.413 1.00 80.25 98 LYS A O 1
ATOM 749 N N . ALA A 1 99 ? -6.820 1.353 12.003 1.00 82.38 99 ALA A N 1
ATOM 750 C CA . ALA A 1 99 ? -6.752 0.604 10.753 1.00 82.38 99 ALA A CA 1
ATOM 751 C C . ALA A 1 99 ? -7.333 1.419 9.585 1.00 82.38 99 ALA A C 1
ATOM 753 O O . ALA A 1 99 ? -6.778 1.384 8.485 1.00 82.38 99 ALA A O 1
ATOM 754 N N . LYS A 1 100 ? -8.411 2.181 9.816 1.00 85.44 100 LYS A N 1
ATOM 755 C CA . LYS A 1 100 ? -8.976 3.098 8.813 1.00 85.44 100 LYS A CA 1
ATOM 756 C C . LYS A 1 100 ? -8.004 4.213 8.449 1.00 85.44 100 LYS A C 1
ATOM 758 O O . LYS A 1 100 ? -7.842 4.469 7.260 1.00 85.44 100 LYS A O 1
ATOM 763 N N . ASP A 1 101 ? -7.337 4.809 9.435 1.00 84.38 101 ASP A N 1
ATOM 764 C CA . ASP A 1 101 ? -6.315 5.837 9.214 1.00 84.38 101 ASP A CA 1
ATOM 765 C C . ASP A 1 101 ? -5.178 5.278 8.351 1.00 84.38 101 ASP A C 1
ATOM 767 O O . ASP A 1 101 ? -4.865 5.827 7.297 1.00 84.38 101 ASP A O 1
ATOM 771 N N . MET A 1 102 ? -4.648 4.102 8.712 1.00 84.19 102 MET A N 1
ATOM 772 C CA . MET A 1 102 ? -3.629 3.419 7.907 1.00 84.19 102 MET A CA 1
ATOM 773 C C . MET A 1 102 ? -4.108 3.124 6.477 1.00 84.19 102 MET A C 1
ATOM 775 O O . MET A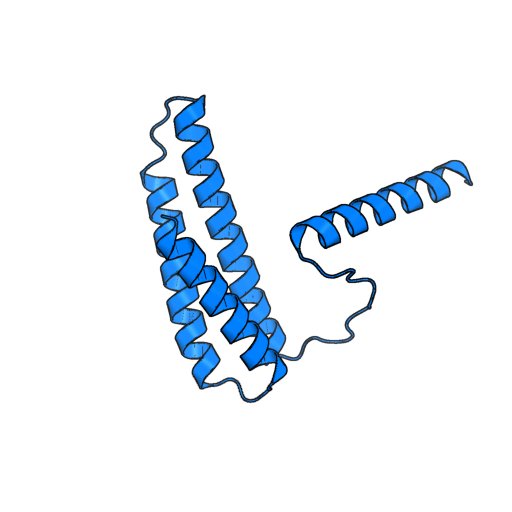 1 102 ? -3.336 3.239 5.524 1.00 84.19 102 MET A O 1
ATOM 779 N N . ALA A 1 103 ? -5.371 2.728 6.307 1.00 86.62 103 ALA A N 1
ATOM 780 C CA . ALA A 1 103 ? -5.930 2.447 4.991 1.00 86.62 103 ALA A CA 1
ATOM 781 C C . ALA A 1 103 ? -6.118 3.725 4.158 1.00 86.62 103 ALA A C 1
ATOM 783 O O . ALA A 1 103 ? -5.883 3.700 2.949 1.00 86.62 103 ALA A O 1
ATOM 784 N N . ALA A 1 104 ? -6.504 4.836 4.787 1.00 86.75 104 ALA A N 1
ATOM 785 C CA . ALA A 1 104 ? -6.624 6.137 4.140 1.00 86.75 104 ALA A CA 1
ATOM 786 C C . ALA A 1 104 ? -5.254 6.662 3.684 1.00 86.75 104 ALA A C 1
ATOM 788 O O . ALA A 1 104 ? -5.107 7.053 2.523 1.00 86.75 104 ALA A O 1
ATOM 789 N N . ASP A 1 105 ? -4.242 6.578 4.550 1.00 86.19 105 ASP A N 1
ATOM 790 C CA . ASP A 1 105 ? -2.864 6.970 4.241 1.00 86.19 105 ASP A CA 1
ATOM 791 C C . ASP A 1 105 ? -2.291 6.145 3.084 1.00 86.19 105 ASP A C 1
ATOM 793 O O . ASP A 1 105 ? -1.724 6.689 2.127 1.00 86.19 105 ASP A O 1
ATOM 797 N N . LEU A 1 106 ? -2.487 4.822 3.123 1.00 88.19 106 LEU A N 1
ATOM 798 C CA . LEU A 1 106 ? -2.050 3.935 2.048 1.00 88.19 106 LEU A CA 1
ATOM 799 C C . LEU A 1 106 ? -2.790 4.239 0.739 1.00 88.19 106 LEU A C 1
ATOM 801 O O . LEU A 1 106 ? -2.165 4.283 -0.320 1.00 88.19 106 LEU A O 1
ATOM 805 N N . SER A 1 107 ? -4.099 4.499 0.796 1.00 86.88 107 SER A N 1
ATOM 806 C CA . SER A 1 107 ? -4.889 4.867 -0.384 1.00 86.88 107 SER A CA 1
ATOM 807 C C . SER A 1 107 ? -4.378 6.161 -1.018 1.00 86.88 107 SER A C 1
ATOM 809 O O . SER A 1 107 ? -4.162 6.201 -2.230 1.00 86.88 107 SER A O 1
ATOM 811 N N . SER A 1 108 ? -4.122 7.192 -0.206 1.00 87.31 108 SER A N 1
ATOM 812 C CA . SER A 1 108 ? -3.547 8.460 -0.670 1.00 87.31 108 SER A CA 1
ATOM 813 C C . SER A 1 108 ? -2.185 8.239 -1.332 1.00 87.31 108 SER A C 1
ATOM 815 O O . SER A 1 108 ? -1.947 8.687 -2.453 1.00 87.31 108 SER A O 1
ATOM 817 N N . THR A 1 109 ? -1.319 7.446 -0.697 1.00 85.19 109 THR A N 1
ATOM 818 C CA . THR A 1 109 ? 0.018 7.124 -1.219 1.00 85.19 109 THR A CA 1
ATOM 819 C C . THR A 1 109 ? -0.047 6.411 -2.574 1.00 85.19 109 THR A C 1
ATOM 821 O O . THR A 1 109 ? 0.699 6.744 -3.500 1.00 85.19 109 THR A O 1
ATOM 824 N N . ILE A 1 110 ? -0.954 5.440 -2.724 1.00 86.56 110 ILE A N 1
ATOM 825 C CA . ILE A 1 110 ? -1.164 4.730 -3.992 1.00 86.56 110 ILE A CA 1
ATOM 826 C C . ILE A 1 110 ? -1.659 5.698 -5.072 1.00 86.56 110 ILE A C 1
ATOM 828 O O . ILE A 1 110 ? -1.210 5.625 -6.216 1.00 86.56 110 ILE A O 1
ATOM 832 N N . GLU A 1 111 ? -2.568 6.612 -4.733 1.00 89.81 111 GLU A N 1
ATOM 833 C CA . GLU A 1 111 ? -3.090 7.606 -5.673 1.00 89.81 111 GLU A CA 1
ATOM 834 C C . GLU A 1 111 ? -2.037 8.610 -6.124 1.00 89.81 111 GLU A C 1
ATOM 836 O O . GLU A 1 111 ? -1.944 8.906 -7.315 1.00 89.81 111 GLU A O 1
ATOM 841 N N . GLU A 1 112 ? -1.214 9.105 -5.204 1.00 87.44 112 GLU A N 1
ATOM 842 C CA . GLU A 1 112 ? -0.085 9.969 -5.539 1.00 87.44 112 GLU A CA 1
ATOM 843 C C . GLU A 1 112 ? 0.908 9.263 -6.458 1.00 87.44 112 GLU A C 1
ATOM 845 O O . GLU A 1 112 ? 1.381 9.856 -7.430 1.00 87.44 112 GLU A O 1
ATOM 850 N N . PHE A 1 113 ? 1.197 7.987 -6.193 1.00 83.44 113 PHE A N 1
ATOM 851 C CA . PHE A 1 113 ? 2.043 7.190 -7.070 1.00 83.44 113 PHE A CA 1
ATOM 852 C C . PHE A 1 113 ? 1.422 7.041 -8.464 1.00 83.44 113 PHE A C 1
ATOM 854 O O . PHE A 1 113 ? 2.096 7.288 -9.458 1.00 83.44 113 PHE A O 1
ATOM 861 N N . GLN A 1 114 ? 0.129 6.721 -8.553 1.00 86.12 114 GLN A N 1
ATOM 862 C CA . GLN A 1 114 ? -0.583 6.597 -9.830 1.00 86.12 114 GLN A CA 1
ATOM 863 C C . GLN A 1 114 ? -0.622 7.901 -10.634 1.00 86.12 114 GLN A C 1
ATOM 865 O O . GLN A 1 114 ? -0.615 7.847 -11.856 1.00 86.12 114 GLN A O 1
ATOM 870 N N . ARG A 1 115 ? -0.651 9.065 -9.974 1.00 88.44 115 ARG A N 1
ATOM 871 C CA . ARG A 1 115 ? -0.559 10.378 -10.642 1.00 88.44 115 ARG A CA 1
ATOM 872 C C . ARG A 1 115 ? 0.847 10.709 -11.147 1.00 88.44 115 ARG A C 1
ATOM 874 O O . ARG A 1 115 ? 0.988 11.634 -11.942 1.00 88.44 115 ARG A O 1
ATOM 881 N N . ARG A 1 116 ? 1.873 10.041 -10.612 1.00 79.00 116 ARG A N 1
ATOM 882 C CA . ARG A 1 116 ? 3.289 10.245 -10.953 1.00 79.00 116 ARG A CA 1
ATOM 883 C C . ARG A 1 116 ? 3.788 9.324 -12.066 1.00 79.00 116 ARG A C 1
ATOM 885 O O . ARG A 1 116 ? 4.859 9.606 -12.598 1.00 79.00 116 ARG A O 1
ATOM 892 N N . LEU A 1 117 ? 3.065 8.238 -12.343 1.00 75.75 117 LEU A N 1
ATOM 893 C CA . LEU A 1 117 ? 3.256 7.394 -13.525 1.00 75.75 117 LEU A CA 1
ATOM 894 C C . LEU A 1 117 ? 2.881 8.170 -14.792 1.00 75.75 117 LEU A C 1
ATOM 896 O O . LEU A 1 117 ? 3.623 8.022 -15.785 1.00 75.75 117 LEU A O 1
#

pLDDT: mean 76.95, std 15.1, range [42.94, 95.94]